Protein AF-A0A9E5M2D0-F1 (afdb_monomer_lite)

Structure (mmCIF, N/CA/C/O backbone):
data_AF-A0A9E5M2D0-F1
#
_entry.id   AF-A0A9E5M2D0-F1
#
loop_
_atom_site.group_PDB
_atom_site.id
_atom_site.type_symbol
_atom_site.label_atom_id
_atom_site.label_alt_id
_atom_site.label_comp_id
_atom_site.label_asym_id
_atom_site.label_entity_id
_atom_site.label_seq_id
_atom_site.pdbx_PDB_ins_code
_atom_site.Cartn_x
_atom_site.Cartn_y
_atom_site.Cartn_z
_atom_site.occupancy
_atom_site.B_iso_or_equiv
_atom_site.auth_seq_id
_atom_site.auth_comp_id
_atom_site.auth_asym_id
_atom_site.auth_atom_id
_atom_site.pdbx_PDB_model_num
ATOM 1 N N . MET A 1 1 ? 12.651 -61.253 44.028 1.00 40.09 1 MET A N 1
ATOM 2 C CA . MET A 1 1 ? 12.585 -60.816 45.437 1.00 40.09 1 MET A CA 1
ATOM 3 C C . MET A 1 1 ? 11.249 -60.124 45.649 1.00 40.09 1 MET A C 1
ATOM 5 O O . MET A 1 1 ? 10.988 -59.123 44.999 1.00 40.09 1 MET A O 1
ATOM 9 N N . GLN A 1 2 ? 10.386 -60.746 46.453 1.00 39.50 2 GLN A N 1
ATOM 10 C CA . GLN A 1 2 ? 9.174 -60.162 47.038 1.00 39.50 2 GLN A CA 1
ATOM 11 C C . GLN A 1 2 ? 9.531 -59.228 48.211 1.00 39.50 2 GLN A C 1
ATOM 13 O O . GLN A 1 2 ? 10.609 -59.370 48.784 1.00 39.50 2 GLN A O 1
ATOM 18 N N . GLY A 1 3 ? 8.579 -58.375 48.608 1.00 34.06 3 GLY A N 1
ATOM 19 C CA . GLY A 1 3 ? 8.545 -57.651 49.891 1.00 34.06 3 GLY A CA 1
ATOM 20 C C . GLY A 1 3 ? 8.413 -56.143 49.670 1.00 34.06 3 GLY A C 1
ATOM 21 O O . GLY A 1 3 ? 9.398 -55.482 49.383 1.00 34.06 3 GLY A O 1
ATOM 22 N N . GLU A 1 4 ? 7.222 -55.543 49.593 1.00 39.25 4 GLU A N 1
ATOM 23 C CA . GLU A 1 4 ? 6.217 -55.371 50.659 1.00 39.25 4 GLU A CA 1
ATOM 24 C C . GLU A 1 4 ? 6.819 -54.728 51.928 1.00 39.25 4 GLU A C 1
ATOM 26 O O . GLU A 1 4 ? 7.445 -55.409 52.733 1.00 39.25 4 GLU A O 1
ATOM 31 N N . ARG A 1 5 ? 6.597 -53.422 52.154 1.00 38.16 5 ARG A N 1
ATOM 32 C CA . ARG A 1 5 ? 5.606 -52.930 53.134 1.00 38.16 5 ARG A CA 1
ATOM 33 C C . ARG A 1 5 ? 5.690 -51.424 53.399 1.00 38.16 5 ARG A C 1
ATOM 35 O O . ARG A 1 5 ? 6.735 -50.835 53.637 1.00 38.16 5 ARG A O 1
ATOM 42 N N . ILE A 1 6 ? 4.488 -50.870 53.418 1.00 49.31 6 ILE A N 1
ATOM 43 C CA . ILE A 1 6 ? 4.045 -49.533 53.799 1.00 49.31 6 ILE A CA 1
ATOM 44 C C . ILE A 1 6 ? 4.227 -49.304 55.309 1.00 49.31 6 ILE A C 1
ATOM 46 O O . ILE A 1 6 ? 3.847 -50.177 56.087 1.00 49.31 6 ILE A O 1
ATOM 50 N N . LYS A 1 7 ? 4.667 -48.099 55.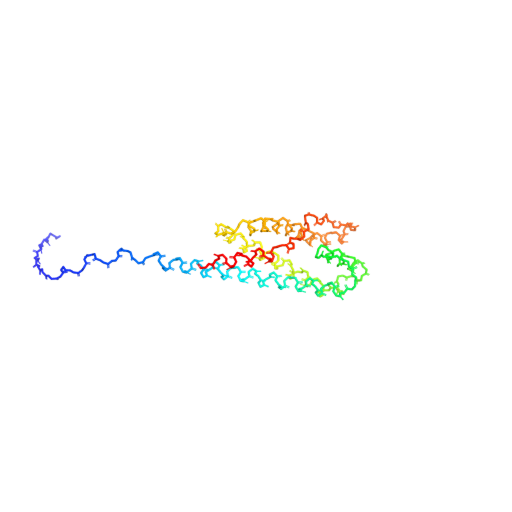708 1.00 40.69 7 LYS A N 1
ATOM 51 C CA . LYS A 1 7 ? 4.265 -47.380 56.943 1.00 40.69 7 LYS A CA 1
ATOM 52 C C . LYS A 1 7 ? 4.313 -45.868 56.647 1.00 40.69 7 LYS A C 1
ATOM 54 O O . LYS A 1 7 ? 5.377 -45.341 56.363 1.00 40.69 7 LYS A O 1
ATOM 59 N N . PHE A 1 8 ? 3.172 -45.230 56.375 1.00 32.34 8 PHE A N 1
ATOM 60 C CA . PHE A 1 8 ? 2.400 -44.414 57.330 1.00 32.34 8 PHE A CA 1
ATOM 61 C C . PHE A 1 8 ? 3.222 -43.313 58.023 1.00 32.34 8 PHE A C 1
ATOM 63 O O . PHE A 1 8 ? 3.941 -43.595 58.972 1.00 32.34 8 PHE A O 1
ATOM 70 N N . ALA A 1 9 ? 3.027 -42.054 57.615 1.00 34.50 9 ALA A N 1
ATOM 71 C CA . ALA A 1 9 ? 2.112 -41.124 58.292 1.00 34.50 9 ALA A CA 1
ATOM 72 C C . ALA A 1 9 ? 2.604 -39.658 58.268 1.00 34.50 9 ALA A C 1
ATOM 74 O O . ALA A 1 9 ? 3.674 -39.333 58.768 1.00 34.50 9 ALA A O 1
ATOM 75 N N . THR A 1 10 ? 1.667 -38.788 57.868 1.00 41.66 10 THR A N 1
ATOM 76 C CA . THR A 1 10 ? 1.426 -37.411 58.353 1.00 41.66 10 THR A CA 1
ATOM 77 C C . THR A 1 10 ? 2.311 -36.240 57.904 1.00 41.66 10 THR A C 1
ATOM 79 O O . THR A 1 10 ? 3.526 -36.270 58.032 1.00 41.66 10 THR A O 1
ATOM 82 N N . LEU A 1 11 ? 1.591 -35.159 57.547 1.00 35.16 11 LEU A N 1
ATOM 83 C CA . LEU A 1 11 ? 1.986 -33.766 57.253 1.00 35.16 11 LEU A CA 1
ATOM 84 C C . LEU A 1 11 ? 2.449 -33.546 55.796 1.00 35.16 11 LEU A C 1
ATOM 86 O O . LEU A 1 11 ? 3.481 -34.047 55.390 1.00 35.16 11 LEU A O 1
ATOM 90 N N . SER A 1 12 ? 1.740 -32.844 54.910 1.00 36.56 12 SER A N 1
ATOM 91 C CA . SER A 1 12 ? 0.756 -31.785 55.121 1.00 36.56 12 SER A CA 1
ATOM 92 C C . SER A 1 12 ? -0.285 -31.751 54.006 1.00 36.56 12 SER A C 1
ATOM 94 O O . SER A 1 12 ? 0.019 -31.681 52.818 1.00 36.56 12 SER A O 1
ATOM 96 N N . LEU A 1 13 ? -1.535 -31.757 54.450 1.00 42.72 13 LEU A N 1
ATOM 97 C CA . LEU A 1 13 ? -2.706 -31.291 53.734 1.00 42.72 13 LEU A CA 1
ATOM 98 C C . LEU A 1 13 ? -2.672 -29.749 53.760 1.00 42.72 13 LEU A C 1
ATOM 100 O O . LEU A 1 13 ? -2.815 -29.195 54.841 1.00 42.72 13 LEU A O 1
ATOM 104 N N . LEU A 1 14 ? -2.410 -29.091 52.624 1.00 37.56 14 LEU A N 1
ATOM 105 C CA . LEU A 1 14 ? -2.604 -27.654 52.293 1.00 37.56 14 LEU A CA 1
ATOM 106 C C . LEU A 1 14 ? -1.790 -27.431 50.997 1.00 37.56 14 LEU A C 1
ATOM 108 O O . LEU A 1 14 ? -0.574 -27.530 51.032 1.00 37.56 14 LEU A O 1
ATOM 112 N N . CYS A 1 15 ? -2.321 -27.247 49.790 1.00 31.48 15 CYS A N 1
ATOM 113 C CA . CYS A 1 15 ? -3.534 -26.563 49.376 1.00 31.48 15 CYS A CA 1
ATOM 114 C C . CYS A 1 15 ? -4.129 -27.249 48.135 1.00 31.48 15 CYS A C 1
ATOM 116 O O . CYS A 1 15 ? -3.534 -27.238 47.059 1.00 31.48 15 CYS A O 1
ATOM 118 N N . VAL A 1 16 ? -5.343 -27.780 48.266 1.00 45.69 16 VAL A N 1
ATOM 119 C CA . VAL A 1 16 ? -6.298 -27.826 47.153 1.00 45.69 16 VAL A CA 1
ATOM 120 C C . VAL A 1 16 ? -7.175 -26.578 47.293 1.00 45.69 16 VAL A C 1
ATOM 122 O O . VAL A 1 16 ? -7.592 -26.259 48.402 1.00 45.69 16 VAL A O 1
ATOM 125 N N . ALA A 1 17 ? -7.451 -25.922 46.161 1.00 46.53 17 ALA A N 1
ATOM 126 C CA . ALA A 1 17 ? -8.377 -24.798 45.949 1.00 46.53 17 ALA A CA 1
ATOM 127 C C . ALA A 1 17 ? -7.899 -23.373 46.316 1.00 46.53 17 ALA A C 1
ATOM 129 O O . ALA A 1 17 ? -8.199 -22.862 47.387 1.00 46.53 17 ALA A O 1
ATOM 130 N N . ALA A 1 18 ? -7.237 -22.711 45.355 1.00 40.50 18 ALA A N 1
ATOM 131 C CA . ALA A 1 18 ? -7.330 -21.269 45.047 1.00 40.50 18 ALA A CA 1
ATOM 132 C C . ALA A 1 18 ? -6.347 -20.984 43.888 1.00 40.50 18 ALA A C 1
ATOM 134 O O . ALA A 1 18 ? -5.157 -20.822 44.109 1.00 40.50 18 ALA A O 1
ATOM 135 N N . LEU A 1 19 ? -6.715 -21.104 42.613 1.00 44.50 19 LEU A N 1
ATOM 136 C CA . LEU A 1 19 ? -7.307 -20.007 41.846 1.00 44.50 19 LEU A CA 1
ATOM 137 C C . LEU A 1 19 ? -7.875 -20.581 40.532 1.00 44.50 19 LEU A C 1
ATOM 139 O O . LEU A 1 19 ? -7.183 -20.716 39.525 1.00 44.50 19 LEU A O 1
ATOM 143 N N . THR A 1 20 ? -9.163 -20.887 40.506 1.00 51.88 20 THR A N 1
ATOM 144 C CA . THR A 1 20 ? -9.958 -20.616 39.306 1.00 51.88 20 THR A CA 1
ATOM 145 C C . THR A 1 20 ? -10.445 -19.176 39.433 1.00 51.88 20 THR A C 1
ATOM 147 O O . THR A 1 20 ? -11.009 -18.847 40.471 1.00 51.88 20 THR A O 1
ATOM 150 N N . LEU A 1 21 ? -10.247 -18.365 38.380 1.00 48.00 21 LEU A N 1
ATOM 151 C CA . LEU A 1 21 ? -10.693 -16.964 38.186 1.00 48.00 21 LEU A CA 1
ATOM 152 C C . LEU A 1 21 ? -9.661 -15.837 38.412 1.00 48.00 21 LEU A C 1
ATOM 154 O O . LEU A 1 21 ? -9.958 -14.850 39.069 1.00 48.00 21 LEU A O 1
ATOM 158 N N . VAL A 1 22 ? -8.504 -15.887 37.740 1.00 50.03 22 VAL A N 1
ATOM 159 C CA . VAL A 1 22 ? -7.811 -14.665 37.261 1.00 50.03 22 VAL A CA 1
ATOM 160 C C . VAL A 1 22 ? -7.268 -14.933 35.852 1.00 50.03 22 VAL A C 1
ATOM 162 O O . VAL A 1 22 ? -6.078 -15.114 35.644 1.00 50.03 22 VAL A O 1
ATOM 165 N N . GLY A 1 23 ? -8.161 -15.066 34.868 1.00 43.44 23 GLY A N 1
ATOM 166 C CA . GLY A 1 23 ? -7.769 -15.370 33.478 1.00 43.44 23 GLY A CA 1
ATOM 167 C C . GLY A 1 23 ? -8.418 -14.492 32.408 1.00 43.44 23 GLY A C 1
ATOM 168 O O . GLY A 1 23 ? -7.930 -14.438 31.285 1.00 43.44 23 GLY A O 1
ATOM 169 N N . CYS A 1 24 ? -9.491 -13.767 32.735 1.00 45.75 24 CYS A N 1
ATOM 170 C CA . CYS A 1 24 ? -10.226 -12.977 31.739 1.00 45.75 24 CYS A CA 1
ATOM 171 C C . CYS A 1 24 ? -9.725 -11.524 31.620 1.00 45.75 24 CYS A C 1
ATOM 173 O O . CYS A 1 24 ? -9.847 -10.914 30.558 1.00 45.75 24 CYS A O 1
ATOM 175 N N . ALA A 1 25 ? -9.108 -10.972 32.673 1.00 51.03 25 ALA A N 1
ATOM 176 C CA . ALA A 1 25 ? -8.596 -9.598 32.659 1.00 51.03 25 ALA A CA 1
ATOM 177 C C . ALA A 1 25 ? -7.244 -9.460 31.928 1.00 51.03 25 ALA A C 1
ATOM 179 O O . ALA A 1 25 ? -7.028 -8.471 31.236 1.00 51.03 25 ALA A O 1
ATOM 180 N N . GLY A 1 26 ? -6.359 -10.463 32.030 1.00 52.44 26 GLY A N 1
ATOM 181 C CA . GLY A 1 26 ? -5.044 -10.448 31.372 1.00 52.44 26 GLY A CA 1
ATOM 182 C C . GLY A 1 26 ? -5.122 -10.665 29.859 1.00 52.44 26 GLY A C 1
ATOM 183 O O . GLY A 1 26 ? -4.529 -9.904 29.105 1.00 52.44 26 GLY A O 1
ATOM 184 N N . ARG A 1 27 ? -5.926 -11.639 29.409 1.00 60.16 27 ARG A N 1
ATOM 185 C CA . ARG A 1 27 ? -6.088 -11.960 27.979 1.00 60.16 27 ARG A CA 1
ATOM 186 C C . ARG A 1 27 ? -6.727 -10.810 27.199 1.00 60.16 27 ARG A C 1
ATOM 188 O O . ARG A 1 27 ? -6.215 -10.403 26.173 1.00 60.16 27 ARG A O 1
ATOM 195 N N . SER A 1 28 ? -7.778 -10.201 27.752 1.00 66.00 28 SER A N 1
ATOM 196 C CA . SER A 1 28 ? -8.471 -9.083 27.098 1.00 66.00 28 SER A CA 1
ATOM 197 C C . SER A 1 28 ? -7.660 -7.783 27.051 1.00 66.00 28 SER A C 1
ATOM 199 O O . SER A 1 28 ? -7.864 -6.967 26.154 1.00 66.00 28 SER A O 1
ATOM 201 N N . ALA A 1 29 ? -6.759 -7.541 28.008 1.00 76.06 29 ALA A N 1
ATOM 202 C CA . ALA A 1 29 ? -5.841 -6.405 27.948 1.00 76.06 29 ALA A CA 1
ATOM 203 C C . ALA A 1 29 ? -4.745 -6.625 26.893 1.00 76.06 29 ALA A C 1
ATOM 205 O O . ALA A 1 29 ? -4.437 -5.704 26.135 1.00 76.06 29 ALA A O 1
ATOM 206 N N . ASP A 1 30 ? -4.212 -7.844 26.809 1.00 83.19 30 ASP A N 1
ATOM 207 C CA . ASP A 1 30 ? -3.177 -8.208 25.840 1.00 83.19 30 ASP A CA 1
ATOM 208 C C . ASP A 1 30 ? -3.729 -8.241 24.404 1.00 83.19 30 ASP A C 1
ATOM 210 O O . ASP A 1 30 ? -3.162 -7.619 23.508 1.00 83.19 30 ASP A O 1
ATOM 214 N N . ASP A 1 31 ? -4.923 -8.811 24.202 1.00 84.50 31 ASP A N 1
ATOM 215 C CA . ASP A 1 31 ? -5.618 -8.838 22.907 1.00 84.50 31 ASP A CA 1
ATOM 216 C C . ASP A 1 31 ? -5.942 -7.424 22.399 1.00 84.50 31 ASP A C 1
ATOM 218 O O . ASP A 1 31 ? -5.822 -7.131 21.206 1.00 84.50 31 ASP A O 1
ATOM 222 N N . ARG A 1 32 ? -6.322 -6.504 23.298 1.00 87.12 32 ARG A N 1
ATOM 223 C CA . ARG A 1 32 ? -6.550 -5.092 22.950 1.00 87.12 32 ARG A CA 1
ATOM 224 C C . ARG A 1 32 ? -5.261 -4.370 22.602 1.00 87.12 32 ARG A C 1
ATOM 226 O O . ARG A 1 32 ? -5.242 -3.596 21.646 1.00 87.12 32 ARG A O 1
ATOM 233 N N . ARG A 1 33 ? -4.184 -4.625 23.347 1.00 89.75 33 ARG A N 1
ATOM 234 C CA . ARG A 1 33 ? -2.867 -4.057 23.055 1.00 89.75 33 ARG A CA 1
ATOM 235 C C . ARG A 1 33 ? -2.350 -4.546 21.704 1.00 89.75 33 ARG A C 1
ATOM 237 O O . ARG A 1 33 ? -1.885 -3.726 20.918 1.00 89.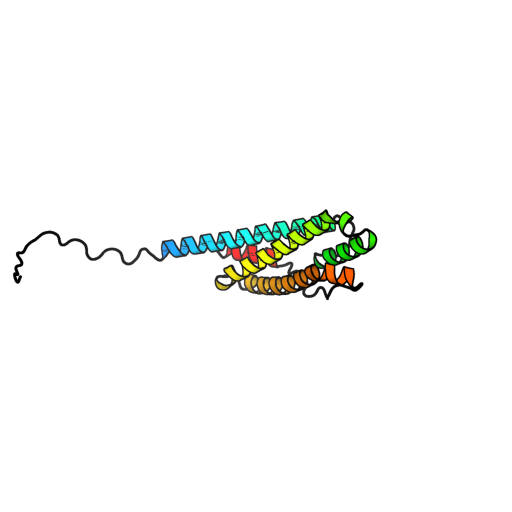75 33 ARG A O 1
ATOM 244 N N . ALA A 1 34 ? -2.495 -5.838 21.414 1.00 91.88 34 ALA A N 1
ATOM 245 C CA . ALA A 1 34 ? -2.152 -6.431 20.126 1.00 91.88 34 ALA A CA 1
ATOM 246 C C . ALA A 1 34 ? -2.993 -5.829 18.992 1.00 91.88 34 ALA A C 1
ATOM 248 O O . ALA A 1 34 ? -2.435 -5.315 18.029 1.00 91.88 34 ALA A O 1
ATOM 249 N N . SER A 1 35 ? -4.321 -5.785 19.153 1.00 94.00 35 SER A N 1
ATOM 250 C CA . SER A 1 35 ? -5.255 -5.156 18.204 1.00 94.00 35 SER A CA 1
ATOM 251 C C . SER A 1 35 ? -4.858 -3.718 17.873 1.00 94.00 35 SER A C 1
ATOM 253 O O . SER A 1 35 ? -4.793 -3.325 16.708 1.00 94.00 35 SER A O 1
ATOM 255 N N . ARG A 1 36 ? -4.553 -2.932 18.908 1.00 95.56 36 ARG A N 1
ATOM 256 C CA . ARG A 1 36 ? -4.141 -1.541 18.762 1.00 95.56 36 ARG A CA 1
ATOM 257 C C . ARG A 1 36 ? -2.799 -1.417 18.042 1.00 95.56 36 ARG A C 1
ATOM 259 O O . ARG A 1 36 ? -2.702 -0.627 17.110 1.00 95.56 36 ARG A O 1
ATOM 266 N N . ALA A 1 37 ? -1.807 -2.220 18.422 1.00 95.81 37 ALA A N 1
ATOM 267 C CA . ALA A 1 37 ? -0.499 -2.232 17.771 1.00 95.81 37 ALA A CA 1
ATOM 268 C C . ALA A 1 37 ? -0.607 -2.589 16.279 1.00 95.81 37 ALA A C 1
ATOM 270 O O . ALA A 1 37 ? 0.032 -1.950 15.446 1.00 95.81 37 ALA A O 1
ATOM 271 N N . THR A 1 38 ? -1.460 -3.557 15.921 1.00 96.88 38 THR A N 1
ATOM 272 C CA . THR A 1 38 ? -1.727 -3.915 14.521 1.00 96.88 38 THR A CA 1
ATOM 273 C C . THR A 1 38 ? -2.315 -2.738 13.741 1.00 96.88 38 THR A C 1
ATOM 275 O O . THR A 1 38 ? -1.842 -2.436 12.648 1.00 96.88 38 THR A O 1
ATOM 278 N N . LEU A 1 39 ? -3.304 -2.031 14.293 1.00 97.44 39 LEU A N 1
ATOM 279 C CA . LEU A 1 39 ? -3.910 -0.866 13.639 1.00 97.44 39 LEU A CA 1
ATOM 280 C C . LEU A 1 39 ? -2.960 0.338 13.539 1.00 97.44 39 LEU A C 1
ATOM 282 O O . LEU A 1 39 ? -2.959 1.041 12.529 1.00 97.44 39 LEU A O 1
ATOM 286 N N . GLU A 1 40 ? -2.142 0.582 14.564 1.00 97.56 40 GLU A N 1
ATOM 287 C CA . GLU A 1 40 ? -1.099 1.615 14.536 1.00 97.56 40 GLU A CA 1
ATOM 288 C C . GLU A 1 40 ? -0.054 1.297 13.454 1.00 97.56 40 GLU A C 1
ATOM 290 O O . GLU A 1 40 ? 0.323 2.182 12.680 1.00 97.56 40 GLU A O 1
ATOM 295 N N . ALA A 1 41 ? 0.340 0.025 13.318 1.00 98.06 41 ALA A N 1
ATOM 296 C CA . ALA A 1 41 ? 1.206 -0.435 12.236 1.00 98.06 41 ALA A CA 1
ATOM 297 C C . ALA A 1 41 ? 0.559 -0.236 10.856 1.00 98.06 41 ALA A C 1
ATOM 299 O O . ALA A 1 41 ? 1.210 0.306 9.962 1.00 98.06 41 ALA A O 1
ATOM 300 N N . MET A 1 42 ? -0.725 -0.585 10.688 1.00 98.31 42 MET A N 1
ATOM 301 C CA . MET A 1 42 ? -1.457 -0.30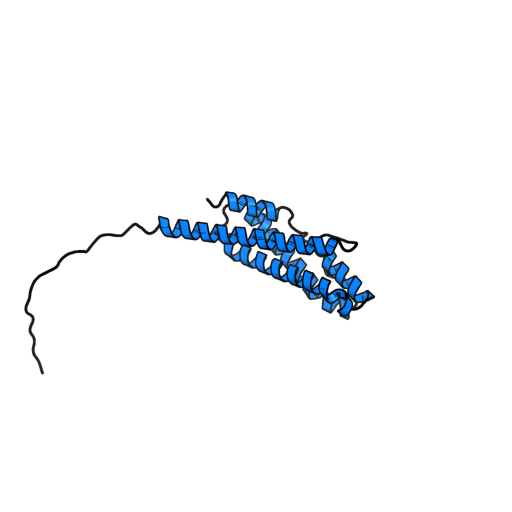8 9.444 1.00 98.31 42 MET A CA 1
ATOM 302 C C . MET A 1 42 ? -1.445 1.185 9.111 1.00 98.31 42 MET A C 1
ATOM 304 O O . MET A 1 42 ? -1.114 1.558 7.990 1.00 98.31 42 MET A O 1
ATOM 308 N N . SER A 1 43 ? -1.758 2.051 10.081 1.00 97.69 43 SER A N 1
ATOM 309 C CA . SER A 1 43 ? -1.773 3.501 9.866 1.00 97.69 43 SER A CA 1
ATOM 310 C C . SER A 1 43 ? -0.397 4.039 9.466 1.00 97.69 43 SER A C 1
ATOM 312 O O . SER A 1 43 ? -0.316 4.922 8.614 1.00 97.69 43 SER A O 1
ATOM 314 N N . SER A 1 44 ? 0.675 3.527 10.075 1.00 98.06 44 SER A N 1
ATOM 315 C CA . SER A 1 44 ? 2.049 3.932 9.768 1.00 98.06 44 SER A CA 1
ATOM 316 C C . SER A 1 44 ? 2.458 3.515 8.352 1.00 98.06 44 SER A C 1
ATOM 318 O O . SER A 1 44 ? 2.898 4.350 7.561 1.00 98.06 44 SER A O 1
ATOM 320 N N . ILE A 1 45 ? 2.238 2.247 7.990 1.00 98.00 45 ILE A N 1
ATOM 321 C CA . ILE A 1 45 ? 2.574 1.717 6.659 1.00 98.00 45 ILE A CA 1
ATOM 322 C C . ILE A 1 45 ? 1.743 2.407 5.572 1.00 98.00 45 ILE A C 1
ATOM 324 O O . ILE A 1 45 ? 2.270 2.737 4.507 1.00 98.00 45 ILE A O 1
ATOM 328 N N . LEU A 1 46 ? 0.462 2.680 5.842 1.00 96.81 46 LEU A N 1
ATOM 329 C CA . LEU A 1 46 ? -0.397 3.424 4.926 1.00 96.81 46 LEU A CA 1
ATOM 330 C C . LEU A 1 46 ? 0.154 4.829 4.664 1.00 96.81 46 LEU A C 1
ATOM 332 O O . LEU A 1 46 ? 0.304 5.217 3.508 1.00 96.81 46 LEU A O 1
ATOM 336 N N . ALA A 1 47 ? 0.540 5.553 5.716 1.00 95.69 47 ALA A N 1
ATOM 337 C CA . ALA A 1 47 ? 1.122 6.885 5.581 1.00 95.69 47 ALA A CA 1
ATOM 338 C C . ALA A 1 47 ? 2.447 6.867 4.798 1.00 95.69 47 ALA A C 1
ATOM 340 O O . ALA A 1 47 ? 2.652 7.704 3.921 1.00 95.69 47 ALA A O 1
ATOM 341 N N . GLN A 1 48 ? 3.328 5.893 5.056 1.00 96.44 48 GLN A N 1
ATOM 342 C CA . GLN A 1 48 ? 4.584 5.725 4.310 1.00 96.44 48 GLN A CA 1
ATOM 343 C C . GLN A 1 48 ? 4.337 5.460 2.819 1.00 96.44 48 GLN A C 1
ATOM 345 O O . GLN A 1 48 ? 5.014 6.016 1.949 1.00 96.44 48 GLN A O 1
ATOM 350 N N . ARG A 1 49 ? 3.351 4.612 2.510 1.00 94.12 49 ARG A N 1
ATOM 351 C CA . ARG A 1 49 ? 2.928 4.317 1.139 1.00 94.12 49 ARG A CA 1
ATOM 352 C C . ARG A 1 49 ? 2.409 5.569 0.432 1.00 94.12 49 ARG A C 1
ATOM 354 O O . ARG A 1 49 ? 2.824 5.849 -0.691 1.00 94.12 49 ARG A O 1
ATOM 361 N N . GLU A 1 50 ? 1.511 6.308 1.077 1.00 91.81 50 GLU A N 1
ATOM 362 C CA . GLU A 1 50 ? 0.927 7.538 0.534 1.00 91.81 50 GLU A CA 1
ATOM 363 C C . GLU A 1 50 ? 1.983 8.628 0.329 1.00 91.81 50 GLU A C 1
ATOM 365 O O . GLU A 1 50 ? 1.962 9.319 -0.689 1.00 91.81 50 GLU A O 1
ATOM 370 N N . ASP A 1 51 ? 2.945 8.752 1.245 1.00 92.44 51 ASP A N 1
ATOM 371 C CA . ASP A 1 51 ? 4.050 9.693 1.090 1.00 92.44 51 ASP A CA 1
ATOM 372 C C . ASP A 1 51 ? 4.952 9.330 -0.095 1.00 92.44 51 ASP A C 1
ATOM 374 O O . ASP A 1 51 ? 5.240 10.178 -0.937 1.00 92.44 51 ASP A O 1
ATOM 378 N N . THR A 1 52 ? 5.306 8.050 -0.239 1.00 92.06 52 THR A N 1
ATOM 379 C CA . THR A 1 52 ? 6.095 7.571 -1.387 1.00 92.06 52 THR A CA 1
ATOM 380 C C . THR A 1 52 ? 5.384 7.859 -2.712 1.00 92.06 52 THR A C 1
ATOM 382 O O . THR A 1 52 ? 6.000 8.324 -3.671 1.00 92.06 52 THR A O 1
ATOM 385 N N . LEU A 1 53 ? 4.068 7.635 -2.768 1.00 88.88 53 LEU A N 1
ATOM 386 C CA . LEU A 1 53 ? 3.252 7.961 -3.937 1.00 88.88 53 LEU A CA 1
ATOM 387 C C . LEU A 1 53 ? 3.212 9.466 -4.223 1.00 88.88 53 LEU A C 1
ATOM 389 O O . LEU A 1 53 ? 3.295 9.864 -5.383 1.00 88.88 53 LEU A O 1
ATOM 393 N N . ARG A 1 54 ? 3.141 10.309 -3.191 1.00 87.38 54 ARG A N 1
ATOM 394 C CA . ARG A 1 54 ? 3.196 11.768 -3.340 1.00 87.38 54 ARG A CA 1
ATOM 395 C C . ARG A 1 54 ? 4.545 12.230 -3.893 1.00 87.38 54 ARG A C 1
ATOM 397 O O . ARG A 1 54 ? 4.580 13.064 -4.795 1.00 87.38 54 ARG A O 1
ATOM 404 N N . GLN A 1 55 ? 5.647 11.651 -3.415 1.00 87.69 55 GLN A N 1
ATOM 405 C CA . GLN A 1 55 ? 6.988 11.929 -3.941 1.00 87.69 55 GLN A CA 1
ATOM 406 C C . GLN A 1 55 ? 7.102 11.558 -5.429 1.00 87.69 55 GLN A C 1
ATOM 408 O O . GLN A 1 55 ? 7.710 12.292 -6.209 1.00 87.69 55 GLN A O 1
ATOM 413 N N . LEU A 1 56 ? 6.479 10.451 -5.843 1.00 85.38 56 LEU A N 1
ATOM 414 C CA . LEU A 1 56 ? 6.408 10.045 -7.251 1.00 85.38 56 LEU A CA 1
ATOM 415 C C . LEU A 1 56 ? 5.568 11.016 -8.103 1.00 85.38 56 LEU A C 1
ATOM 417 O O . LEU A 1 56 ? 5.894 11.236 -9.263 1.00 85.38 56 LEU A O 1
ATOM 421 N N . GLN A 1 57 ? 4.532 11.639 -7.533 1.00 75.06 57 GLN A N 1
ATOM 422 C CA . GLN A 1 57 ? 3.679 12.621 -8.222 1.00 75.06 57 GLN A CA 1
ATOM 423 C C . GLN A 1 57 ? 4.304 14.014 -8.361 1.00 75.06 57 GLN A C 1
ATOM 425 O O . GLN A 1 57 ? 3.923 14.762 -9.257 1.00 75.06 57 GLN A O 1
ATOM 430 N N . SER A 1 58 ? 5.255 14.385 -7.496 1.00 61.38 58 SER A N 1
ATOM 431 C CA . SER A 1 58 ? 6.001 15.648 -7.629 1.00 61.38 58 SER A CA 1
ATOM 432 C C . SER A 1 58 ? 6.972 15.680 -8.822 1.00 61.38 58 SER A C 1
ATOM 434 O O . SER A 1 58 ? 7.567 16.717 -9.103 1.00 61.38 58 SER A O 1
ATOM 436 N N . THR A 1 59 ? 7.103 14.571 -9.557 1.00 53.78 59 THR A N 1
ATOM 437 C CA . THR A 1 59 ? 7.673 14.528 -10.913 1.00 53.78 59 THR A CA 1
ATOM 438 C C . THR A 1 59 ? 6.511 14.701 -11.919 1.00 53.78 59 THR A C 1
ATOM 440 O O . THR A 1 59 ? 5.513 13.995 -11.791 1.00 53.78 59 THR A O 1
ATOM 443 N N . PRO A 1 60 ? 6.550 15.677 -12.852 1.00 37.50 60 PRO A N 1
ATOM 444 C CA . PRO A 1 60 ? 5.372 16.131 -13.616 1.00 37.50 60 PRO A CA 1
ATOM 445 C C . PRO A 1 60 ? 4.721 15.013 -14.472 1.00 37.50 60 PRO A C 1
ATOM 447 O O . PRO A 1 60 ? 5.424 14.108 -14.909 1.00 37.50 60 PRO A O 1
ATOM 450 N N . PRO A 1 61 ? 3.398 15.065 -14.757 1.00 47.44 61 PRO A N 1
ATOM 451 C CA . PRO A 1 61 ? 2.421 14.228 -14.045 1.00 47.44 61 PRO A CA 1
ATOM 452 C C . PRO A 1 61 ? 1.624 13.255 -14.936 1.00 47.44 61 PRO A C 1
ATOM 454 O O . PRO A 1 61 ? 1.329 13.575 -16.085 1.00 47.44 61 PRO A O 1
ATOM 457 N N . THR A 1 62 ? 1.088 12.166 -14.353 1.00 37.22 62 THR A N 1
ATOM 458 C CA . THR A 1 62 ? -0.361 11.838 -14.426 1.00 37.22 62 THR A CA 1
ATOM 459 C C . THR A 1 62 ? -0.787 10.750 -13.420 1.00 37.22 62 THR A C 1
ATOM 461 O O . THR A 1 62 ? -0.320 9.622 -13.491 1.00 37.22 62 THR A O 1
ATOM 464 N N . GLY A 1 63 ? -1.754 11.065 -12.545 1.00 38.25 63 GLY A N 1
ATOM 465 C CA . GLY A 1 63 ? -2.672 10.093 -11.926 1.00 38.25 63 GLY A CA 1
ATOM 466 C C . GLY A 1 63 ? -2.253 9.454 -10.593 1.00 38.25 63 GLY A C 1
ATOM 467 O O . GLY A 1 63 ? -1.146 8.948 -10.431 1.00 38.25 63 GLY A O 1
ATOM 468 N N . ALA A 1 64 ? -3.184 9.440 -9.632 1.00 45.94 64 ALA A N 1
ATOM 469 C CA . ALA A 1 64 ? -3.134 8.652 -8.397 1.00 45.94 64 ALA A CA 1
ATOM 470 C C . ALA A 1 64 ? -2.580 7.245 -8.655 1.00 45.94 64 ALA A C 1
ATOM 472 O O . ALA A 1 64 ? -3.076 6.610 -9.570 1.00 45.94 64 ALA A O 1
ATOM 473 N N . SER A 1 65 ? -1.579 6.802 -7.877 1.00 51.94 65 SER A N 1
ATOM 474 C CA . SER A 1 65 ? -0.954 5.455 -7.750 1.00 51.94 65 SER A CA 1
ATOM 475 C C . SER A 1 65 ? -0.990 4.447 -8.917 1.00 51.94 65 SER A C 1
ATOM 477 O O . SER A 1 65 ? 0.043 3.886 -9.263 1.00 51.94 65 SER A O 1
ATOM 479 N N . VAL A 1 66 ? -2.153 4.212 -9.510 1.00 57.00 66 VAL A N 1
ATOM 480 C CA . VAL A 1 66 ? -2.394 3.637 -10.835 1.00 57.00 66 VAL A CA 1
ATOM 481 C C . VAL A 1 66 ? -1.589 4.354 -11.930 1.00 57.00 66 VAL A C 1
ATOM 483 O O . VAL A 1 66 ? -0.997 3.702 -12.788 1.00 57.00 66 VAL A O 1
ATOM 486 N N . GLY A 1 67 ? -1.529 5.688 -11.887 1.00 73.38 67 GLY A N 1
ATOM 487 C CA . GLY A 1 67 ? -0.801 6.493 -12.871 1.00 73.38 67 GLY A CA 1
ATOM 488 C C . GLY A 1 67 ? 0.722 6.400 -12.745 1.00 73.38 67 GLY A C 1
ATOM 489 O O . GLY A 1 67 ? 1.435 6.566 -13.728 1.00 73.38 67 GLY A O 1
ATOM 490 N N . ALA A 1 68 ? 1.235 6.042 -11.564 1.00 82.75 68 ALA A N 1
ATOM 491 C CA . ALA A 1 68 ? 2.674 5.969 -11.326 1.00 82.75 68 ALA A CA 1
ATOM 492 C C . ALA A 1 68 ? 3.338 4.788 -12.062 1.00 82.75 68 ALA A C 1
ATOM 494 O O . ALA A 1 68 ? 4.425 4.948 -12.613 1.00 82.75 68 ALA A O 1
ATOM 495 N N . ALA A 1 69 ? 2.676 3.625 -12.128 1.00 87.81 69 ALA A N 1
ATOM 496 C CA . ALA A 1 69 ? 3.174 2.475 -12.890 1.00 87.81 69 ALA A CA 1
ATOM 497 C C . ALA A 1 69 ? 3.149 2.738 -14.408 1.00 87.81 69 ALA A C 1
ATOM 499 O O . ALA A 1 69 ? 4.100 2.397 -15.110 1.00 87.81 69 ALA A O 1
ATOM 500 N N . GLU A 1 70 ? 2.094 3.390 -14.907 1.00 87.50 7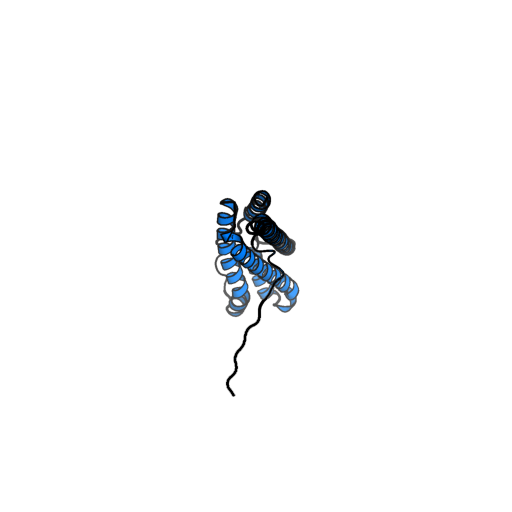0 GLU A N 1
ATOM 501 C CA . GLU A 1 70 ? 1.978 3.784 -16.318 1.00 87.50 70 GLU A CA 1
ATOM 502 C C . GLU A 1 70 ? 3.019 4.853 -16.692 1.00 87.50 70 GLU A C 1
ATOM 504 O O . GLU A 1 70 ? 3.685 4.744 -17.720 1.00 87.50 70 GLU A O 1
ATOM 509 N N . SER A 1 71 ? 3.204 5.860 -15.831 1.00 86.19 71 SER A N 1
ATOM 510 C CA . SER A 1 71 ? 4.233 6.891 -15.999 1.00 86.19 71 SER A CA 1
ATOM 511 C C . SER A 1 71 ? 5.617 6.258 -16.070 1.00 86.19 71 SER A C 1
ATOM 513 O O . SER A 1 71 ? 6.356 6.507 -17.019 1.00 86.19 71 SER A O 1
ATOM 515 N N . TYR A 1 72 ? 5.933 5.365 -15.126 1.00 90.50 72 TYR A N 1
ATOM 516 C CA . TYR A 1 72 ? 7.201 4.645 -15.124 1.00 90.50 72 TYR A CA 1
ATOM 517 C C . TYR A 1 72 ? 7.397 3.818 -16.399 1.00 90.50 72 TYR A C 1
ATOM 519 O O . TYR A 1 72 ? 8.474 3.871 -16.987 1.00 90.50 72 TYR A O 1
ATOM 527 N N . LEU A 1 73 ? 6.368 3.101 -16.868 1.00 91.75 73 LEU A N 1
ATOM 528 C CA . LEU A 1 73 ? 6.423 2.343 -18.122 1.00 91.75 73 LEU A CA 1
ATOM 529 C C . LEU A 1 73 ? 6.759 3.245 -19.323 1.00 91.75 73 LEU A C 1
ATOM 531 O O . LEU A 1 73 ? 7.591 2.881 -20.157 1.00 91.75 73 LEU A O 1
ATOM 535 N N . ASN A 1 74 ? 6.140 4.422 -19.414 1.00 89.69 74 ASN A N 1
ATOM 536 C CA . ASN A 1 74 ? 6.420 5.383 -20.483 1.00 89.69 74 ASN A CA 1
ATOM 537 C C . ASN A 1 74 ? 7.849 5.936 -20.395 1.00 89.69 74 ASN A C 1
ATOM 539 O O . ASN A 1 74 ? 8.550 6.015 -21.406 1.00 89.69 74 ASN A O 1
ATOM 543 N N . ASP A 1 75 ? 8.305 6.253 -19.188 1.00 89.31 75 ASP A N 1
ATOM 544 C CA . ASP A 1 75 ? 9.648 6.763 -18.932 1.00 89.31 75 ASP A CA 1
ATOM 545 C C . ASP A 1 75 ? 10.738 5.737 -19.284 1.00 89.31 75 ASP A C 1
ATOM 547 O O . ASP A 1 75 ? 11.710 6.074 -19.967 1.00 89.31 75 ASP A O 1
ATOM 551 N N . VAL A 1 76 ? 10.570 4.460 -18.916 1.00 91.56 76 VAL A N 1
ATOM 552 C CA . VAL A 1 76 ? 11.549 3.413 -19.268 1.00 91.56 76 VAL A CA 1
ATOM 553 C C . VAL A 1 76 ? 11.534 3.045 -20.747 1.00 91.56 76 VAL A C 1
ATOM 555 O O . VAL A 1 76 ? 12.565 2.625 -21.266 1.00 91.56 76 VAL A O 1
ATOM 558 N N . ARG A 1 77 ? 10.410 3.231 -21.449 1.00 91.38 77 ARG A N 1
ATOM 559 C CA . ARG A 1 77 ? 10.355 3.105 -22.916 1.00 91.38 77 ARG A CA 1
ATOM 560 C C . ARG A 1 77 ? 11.137 4.205 -23.617 1.00 91.38 77 ARG A C 1
ATOM 562 O O . ARG A 1 77 ? 11.752 3.938 -24.644 1.00 91.38 77 ARG A O 1
ATOM 569 N N . ARG A 1 78 ? 11.114 5.421 -23.069 1.00 89.50 78 ARG A N 1
ATOM 570 C CA . ARG A 1 78 ? 11.817 6.577 -23.633 1.00 89.50 78 ARG A CA 1
ATOM 571 C C . ARG A 1 78 ? 13.315 6.539 -23.335 1.00 89.50 78 ARG A C 1
ATOM 573 O O . ARG A 1 78 ? 14.120 6.704 -24.245 1.00 89.50 78 ARG A O 1
ATOM 580 N N . ASP A 1 79 ? 13.683 6.314 -22.075 1.00 90.81 79 ASP A N 1
ATOM 581 C CA . ASP A 1 79 ? 15.051 6.562 -21.592 1.00 90.81 79 ASP A CA 1
ATOM 582 C C . ASP A 1 79 ? 15.781 5.296 -21.108 1.00 90.81 79 ASP A C 1
ATOM 584 O O . ASP A 1 79 ? 16.960 5.349 -20.747 1.00 90.81 79 ASP A O 1
ATOM 588 N N . GLY A 1 80 ? 15.092 4.153 -21.089 1.00 87.88 80 GLY A N 1
ATOM 589 C CA . GLY A 1 80 ? 15.607 2.883 -20.585 1.00 87.88 80 GLY A CA 1
ATOM 590 C C . GLY A 1 80 ? 15.477 2.715 -19.066 1.00 87.88 80 GLY A C 1
ATOM 591 O O . GLY A 1 80 ? 15.436 3.670 -18.291 1.00 87.88 80 GLY A O 1
ATOM 592 N N . VAL A 1 81 ? 15.460 1.454 -18.619 1.00 87.75 81 VAL A N 1
ATOM 593 C CA . VAL A 1 81 ? 15.253 1.067 -17.207 1.00 87.75 81 VAL A CA 1
ATOM 594 C C . VAL A 1 81 ? 16.319 1.649 -16.271 1.00 87.75 81 VAL A C 1
ATOM 596 O O . VAL A 1 81 ? 16.002 2.078 -15.162 1.00 87.75 81 VAL A O 1
ATOM 599 N N . GLY A 1 82 ? 17.581 1.700 -16.715 1.00 90.25 82 GLY A N 1
ATOM 600 C CA . GLY A 1 82 ? 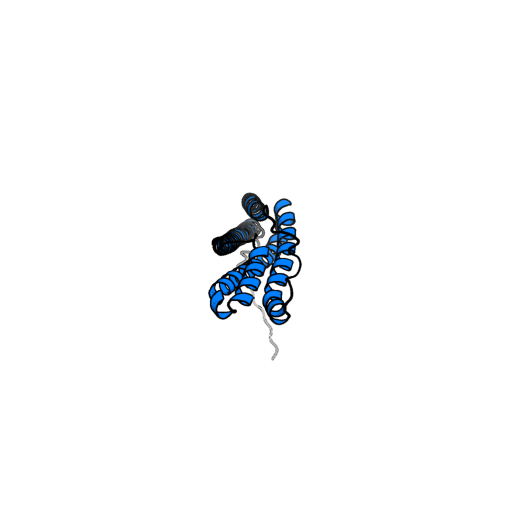18.706 2.132 -15.880 1.00 90.25 82 GLY A CA 1
ATOM 601 C C . GLY A 1 82 ? 18.594 3.576 -15.381 1.00 90.25 82 GLY A C 1
ATOM 602 O O . GLY A 1 82 ? 18.977 3.857 -14.248 1.00 90.25 82 GLY A O 1
ATOM 603 N N . ARG A 1 83 ? 18.014 4.480 -16.183 1.00 90.06 83 ARG A N 1
ATOM 604 C CA . ARG A 1 83 ? 17.840 5.898 -15.815 1.00 90.06 83 ARG A CA 1
ATOM 605 C C . ARG A 1 83 ? 16.732 6.130 -14.790 1.00 90.06 83 ARG A C 1
ATOM 607 O O . ARG A 1 83 ? 16.751 7.141 -14.101 1.00 90.06 83 ARG A O 1
ATOM 614 N N . HIS A 1 84 ? 15.824 5.168 -14.638 1.00 90.75 84 HIS A N 1
ATOM 615 C CA . HIS A 1 84 ? 14.647 5.268 -13.771 1.00 90.75 84 HIS A CA 1
ATOM 616 C C . HIS A 1 84 ? 14.700 4.287 -12.591 1.00 90.75 84 HIS A C 1
ATOM 618 O O . HIS A 1 84 ? 13.675 3.916 -12.019 1.00 90.75 84 HIS A O 1
ATOM 624 N N . ALA A 1 85 ? 15.903 3.853 -12.199 1.00 91.69 85 ALA A N 1
ATOM 625 C CA . ALA A 1 85 ? 16.100 2.887 -11.117 1.00 91.69 85 ALA A CA 1
ATOM 626 C C . ALA A 1 85 ? 15.573 3.380 -9.754 1.00 91.69 85 ALA A C 1
ATOM 628 O O . ALA A 1 85 ? 15.085 2.581 -8.954 1.00 91.69 85 ALA A O 1
ATOM 629 N N . GLU A 1 86 ? 15.644 4.686 -9.477 1.00 91.31 86 GLU A N 1
ATOM 630 C CA . GLU A 1 86 ? 15.081 5.255 -8.247 1.00 91.31 86 GLU A CA 1
ATOM 631 C C . GLU A 1 86 ? 13.550 5.195 -8.238 1.00 91.31 86 GLU A C 1
ATOM 633 O O . GLU A 1 86 ? 12.966 4.732 -7.257 1.00 91.31 86 GLU A O 1
ATOM 638 N N . THR A 1 87 ? 12.907 5.592 -9.338 1.00 90.38 87 THR A N 1
ATOM 639 C CA . THR A 1 87 ? 11.453 5.488 -9.522 1.00 90.38 87 THR A CA 1
ATOM 640 C C . THR A 1 87 ? 10.993 4.045 -9.349 1.00 90.38 87 THR A C 1
ATOM 642 O O . THR A 1 87 ? 10.049 3.789 -8.601 1.00 90.38 87 THR A O 1
ATOM 645 N N . LYS A 1 88 ? 11.723 3.087 -9.942 1.00 92.12 88 LYS A N 1
ATOM 646 C CA . LYS A 1 88 ? 11.468 1.655 -9.751 1.00 92.12 88 LYS A CA 1
ATOM 647 C C . LYS A 1 88 ? 11.509 1.267 -8.274 1.00 92.12 88 LYS A C 1
ATOM 649 O O . LYS A 1 88 ? 10.572 0.652 -7.785 1.00 92.12 88 LYS A O 1
ATOM 654 N N . ARG A 1 89 ? 12.563 1.660 -7.550 1.00 94.50 89 ARG A N 1
ATOM 655 C CA . ARG A 1 89 ? 12.728 1.333 -6.124 1.00 94.50 89 ARG A CA 1
ATOM 656 C C . ARG A 1 89 ? 11.592 1.894 -5.267 1.00 94.50 89 ARG A C 1
ATOM 658 O O . ARG A 1 89 ? 11.123 1.221 -4.355 1.00 94.50 89 ARG A O 1
ATOM 665 N N . LYS A 1 90 ? 11.140 3.117 -5.554 1.00 94.06 90 LYS A N 1
ATOM 666 C CA . LYS A 1 90 ? 9.988 3.724 -4.870 1.00 94.06 90 LYS A CA 1
ATOM 667 C C . LYS A 1 90 ? 8.706 2.936 -5.147 1.00 94.06 90 LYS A C 1
ATOM 669 O O . LYS A 1 90 ? 7.969 2.646 -4.212 1.00 94.06 90 LYS A O 1
ATOM 674 N N . LEU A 1 91 ? 8.467 2.529 -6.394 1.00 93.94 91 LEU A N 1
ATOM 675 C CA . LEU A 1 91 ? 7.322 1.684 -6.754 1.00 93.94 91 LEU A CA 1
ATOM 676 C C . LEU A 1 91 ? 7.398 0.287 -6.118 1.00 93.94 91 LEU A C 1
ATOM 678 O O . LEU A 1 91 ? 6.395 -0.178 -5.581 1.00 93.94 91 LEU A O 1
ATOM 682 N N . ASP A 1 92 ? 8.581 -0.329 -6.057 1.00 94.88 92 ASP A N 1
ATOM 683 C CA . ASP A 1 92 ? 8.806 -1.579 -5.315 1.00 94.88 92 ASP A CA 1
ATOM 684 C C . ASP A 1 92 ? 8.472 -1.405 -3.819 1.00 94.88 92 ASP A C 1
ATOM 686 O O . ASP A 1 92 ? 7.859 -2.280 -3.207 1.00 94.88 92 ASP A O 1
ATOM 690 N N . SER A 1 93 ? 8.805 -0.254 -3.223 1.00 95.56 93 SER A N 1
ATOM 691 C CA . SER A 1 93 ? 8.430 0.056 -1.836 1.00 95.56 93 SER A CA 1
ATOM 692 C C . SER A 1 93 ? 6.919 0.235 -1.661 1.00 95.56 93 SER A C 1
ATOM 694 O O . SER A 1 93 ? 6.367 -0.209 -0.654 1.00 95.56 93 SER A O 1
ATOM 696 N N . VAL A 1 94 ? 6.226 0.853 -2.625 1.00 94.88 94 VAL A N 1
ATOM 697 C CA . VAL A 1 94 ? 4.755 0.938 -2.617 1.00 94.88 94 VAL A CA 1
ATOM 698 C C . VAL A 1 94 ? 4.144 -0.463 -2.699 1.00 94.88 94 VAL A C 1
ATOM 700 O O . VAL A 1 94 ? 3.186 -0.745 -1.976 1.00 94.88 94 VAL A O 1
ATOM 703 N N . ALA A 1 95 ? 4.714 -1.351 -3.516 1.00 94.62 95 ALA A N 1
ATOM 704 C CA . ALA A 1 95 ? 4.286 -2.742 -3.633 1.00 94.62 95 ALA A CA 1
ATOM 705 C C . ALA A 1 95 ? 4.439 -3.495 -2.307 1.00 94.62 95 ALA A C 1
ATOM 707 O O . ALA A 1 95 ? 3.474 -4.073 -1.806 1.00 94.62 95 ALA A O 1
ATOM 708 N N . ALA A 1 96 ? 5.617 -3.406 -1.686 1.00 97.06 96 ALA A N 1
ATOM 709 C CA . ALA A 1 96 ? 5.890 -4.028 -0.394 1.00 97.06 96 ALA A CA 1
ATOM 710 C C . ALA A 1 96 ? 4.922 -3.543 0.698 1.00 97.06 96 ALA A C 1
ATOM 712 O O . ALA A 1 96 ? 4.337 -4.356 1.415 1.00 97.06 96 ALA A O 1
ATOM 713 N N . ASN A 1 97 ? 4.675 -2.231 0.776 1.00 97.12 97 ASN A N 1
ATOM 714 C CA . ASN A 1 97 ? 3.726 -1.664 1.735 1.00 97.12 97 ASN A CA 1
ATOM 715 C C . ASN A 1 97 ? 2.283 -2.109 1.458 1.00 97.12 97 ASN A C 1
ATOM 717 O O . ASN A 1 97 ? 1.521 -2.345 2.391 1.00 97.12 97 ASN A O 1
ATOM 721 N N . THR A 1 98 ? 1.903 -2.248 0.185 1.00 96.00 98 THR A N 1
ATOM 722 C CA . THR A 1 98 ? 0.571 -2.730 -0.214 1.00 96.00 98 THR A CA 1
ATOM 723 C C . THR A 1 98 ? 0.351 -4.172 0.250 1.00 96.00 98 THR A C 1
ATOM 725 O O . THR A 1 98 ? -0.678 -4.462 0.857 1.00 96.00 98 THR A O 1
ATOM 728 N N . VAL A 1 99 ? 1.339 -5.051 0.052 1.00 97.56 99 VAL A N 1
ATOM 729 C CA . VAL A 1 99 ? 1.304 -6.435 0.555 1.00 97.56 99 VAL A CA 1
ATOM 730 C C . VAL A 1 99 ? 1.247 -6.466 2.083 1.00 97.56 99 VAL A C 1
ATOM 732 O O . VAL A 1 99 ? 0.417 -7.172 2.649 1.00 97.56 99 VAL A O 1
ATOM 735 N N . ALA A 1 100 ? 2.077 -5.670 2.762 1.00 98.12 100 ALA A N 1
ATOM 736 C CA . ALA A 1 100 ? 2.082 -5.606 4.222 1.00 98.12 100 ALA A CA 1
ATOM 737 C C . ALA A 1 100 ? 0.723 -5.165 4.790 1.00 98.12 100 ALA A C 1
ATOM 739 O O . ALA A 1 100 ? 0.249 -5.744 5.766 1.00 98.12 100 ALA A O 1
ATOM 740 N N . LEU A 1 101 ? 0.066 -4.187 4.158 1.00 98.25 101 LEU A N 1
ATOM 741 C CA . LEU A 1 101 ? -1.277 -3.753 4.541 1.00 98.25 101 LEU A CA 1
ATOM 742 C C . LEU A 1 101 ? -2.306 -4.870 4.375 1.00 98.25 101 LEU A C 1
ATOM 744 O O . LEU A 1 101 ? -3.064 -5.102 5.309 1.00 98.25 101 LEU A O 1
ATOM 748 N N . VAL A 1 102 ? -2.314 -5.589 3.247 1.00 98.38 102 VAL A N 1
ATOM 749 C CA . VAL A 1 102 ? -3.230 -6.730 3.048 1.00 98.38 102 VAL A CA 1
ATOM 750 C C . VAL A 1 102 ? -3.028 -7.789 4.133 1.00 98.38 102 VAL A C 1
ATOM 752 O O . VAL A 1 102 ? -3.997 -8.186 4.772 1.00 98.38 102 VAL A O 1
ATOM 755 N N . THR A 1 103 ? -1.780 -8.157 4.431 1.00 98.12 103 THR A N 1
ATOM 756 C CA . THR A 1 103 ? -1.469 -9.119 5.500 1.00 98.12 103 THR A CA 1
ATOM 757 C C . THR A 1 103 ? -1.973 -8.647 6.865 1.00 98.12 103 THR A C 1
ATOM 759 O O . THR A 1 103 ? -2.562 -9.423 7.615 1.00 98.12 103 THR A O 1
ATOM 762 N N . LEU A 1 104 ? -1.767 -7.372 7.208 1.00 98.25 104 LEU A N 1
ATOM 763 C CA . LEU A 1 104 ? -2.251 -6.823 8.475 1.00 98.25 104 LEU A CA 1
ATOM 764 C C . LEU A 1 104 ? -3.784 -6.803 8.534 1.00 98.25 104 LEU A C 1
ATOM 766 O O . LEU A 1 104 ? -4.354 -7.120 9.579 1.00 98.25 104 LEU A O 1
ATOM 770 N N . ILE A 1 105 ? -4.449 -6.468 7.426 1.00 98.31 105 ILE A N 1
ATOM 771 C CA . ILE A 1 105 ? -5.908 -6.536 7.313 1.00 98.31 105 ILE A CA 1
ATOM 772 C C . ILE A 1 105 ? -6.383 -7.974 7.551 1.00 98.31 105 ILE A C 1
ATOM 774 O O . ILE A 1 105 ? -7.294 -8.165 8.349 1.00 98.31 105 ILE A O 1
ATOM 778 N N . ASP A 1 106 ? -5.762 -8.977 6.928 1.00 97.62 106 ASP A N 1
ATOM 779 C CA . ASP A 1 106 ? -6.150 -10.388 7.076 1.00 97.62 106 ASP A CA 1
ATOM 780 C C . ASP A 1 106 ? -6.014 -10.886 8.518 1.00 97.62 106 ASP A C 1
ATOM 782 O O . ASP A 1 106 ? -6.876 -11.613 9.012 1.00 97.62 106 ASP A O 1
ATOM 786 N N . VAL A 1 107 ? -4.968 -10.445 9.220 1.00 96.56 107 VAL A N 1
ATOM 787 C CA . VAL A 1 107 ? -4.762 -10.765 10.640 1.00 96.56 107 VAL A CA 1
ATOM 788 C C . VAL A 1 107 ? -5.807 -10.082 11.529 1.00 96.56 107 VAL A C 1
ATOM 790 O O . VAL A 1 107 ? -6.273 -10.672 12.503 1.00 96.56 107 VAL A O 1
ATOM 793 N N . TYR A 1 108 ? -6.174 -8.837 11.225 1.00 96.88 108 TYR A N 1
ATOM 794 C CA . TYR A 1 108 ? -7.010 -8.017 12.104 1.00 96.88 108 TYR A CA 1
ATOM 795 C C . TYR A 1 108 ? -8.518 -8.123 11.835 1.00 96.88 108 TYR A C 1
ATOM 797 O O . TYR A 1 108 ? -9.323 -8.008 12.758 1.00 96.88 108 TYR A O 1
ATOM 805 N N . GLU A 1 109 ? -8.943 -8.309 10.586 1.00 96.06 109 GLU A N 1
ATOM 806 C CA . GLU A 1 109 ? -10.356 -8.268 10.189 1.00 96.06 109 GLU A CA 1
ATOM 807 C C . GLU A 1 109 ? -11.285 -9.158 11.042 1.00 96.06 109 GLU A C 1
ATOM 809 O O . GLU A 1 109 ? -12.370 -8.676 11.398 1.00 96.06 109 GLU A O 1
ATOM 814 N N . PRO A 1 110 ? -10.899 -10.388 11.455 1.00 95.19 110 PRO A N 1
ATOM 815 C CA . PRO A 1 110 ? -11.754 -11.234 12.291 1.00 95.19 110 PRO A CA 1
ATOM 816 C C . PRO A 1 110 ? -12.172 -10.585 13.617 1.00 95.19 110 PRO A C 1
ATOM 818 O O . PRO A 1 110 ? -13.244 -10.879 14.145 1.00 95.19 110 PRO A O 1
ATOM 821 N N . GLN A 1 111 ? -11.351 -9.676 14.147 1.00 94.62 111 GLN A N 1
ATOM 822 C CA . GLN A 1 111 ? -11.574 -8.995 15.424 1.00 94.62 111 GLN A CA 1
ATOM 823 C C . GLN A 1 111 ? -12.054 -7.541 15.277 1.00 94.62 111 GLN A C 1
ATOM 825 O O . GLN A 1 111 ? -12.267 -6.869 16.294 1.00 94.62 111 GLN A O 1
ATOM 830 N N . ALA A 1 112 ? -12.293 -7.076 14.043 1.00 96.25 112 ALA A N 1
ATOM 831 C CA . ALA A 1 112 ? -12.745 -5.717 13.763 1.00 96.25 112 ALA A CA 1
ATOM 832 C C . ALA A 1 112 ? -14.056 -5.363 14.493 1.00 96.25 112 ALA A C 1
ATOM 834 O O . ALA A 1 112 ? -14.996 -6.158 14.591 1.00 96.25 112 ALA A O 1
ATOM 835 N N . LYS A 1 113 ? -14.153 -4.138 15.000 1.00 96.19 113 LYS A N 1
ATOM 836 C CA . LYS A 1 113 ? -15.288 -3.608 15.760 1.00 96.19 113 LYS A CA 1
ATOM 837 C C . LYS A 1 113 ? -16.251 -2.838 14.871 1.00 96.19 113 LYS A C 1
ATOM 839 O O . LYS A 1 113 ? -17.459 -2.939 15.062 1.00 96.19 113 LYS A O 1
ATOM 844 N N . THR A 1 114 ? -15.747 -2.113 13.878 1.00 97.25 114 THR A N 1
ATOM 845 C CA . THR A 1 114 ? -16.569 -1.272 13.005 1.00 97.25 114 THR A CA 1
ATOM 846 C C . THR A 1 114 ? -16.891 -1.965 11.677 1.00 97.25 114 THR A C 1
ATOM 848 O O . THR A 1 114 ? -16.091 -2.709 11.105 1.00 97.25 114 THR A O 1
ATOM 851 N N . ALA A 1 115 ? -18.098 -1.728 11.157 1.00 96.88 115 ALA A N 1
ATOM 852 C CA . ALA A 1 115 ? -18.474 -2.166 9.808 1.00 96.88 115 ALA A CA 1
ATOM 853 C C . ALA A 1 115 ? -17.738 -1.361 8.718 1.00 96.88 115 ALA A C 1
ATOM 855 O O . ALA A 1 115 ? -17.427 -1.898 7.653 1.00 96.88 115 ALA A O 1
ATOM 856 N N . GLY A 1 116 ? -17.417 -0.093 9.011 1.00 97.12 116 GLY A N 1
ATOM 857 C CA . GLY A 1 116 ? -16.643 0.779 8.126 1.00 97.12 116 GLY A CA 1
ATOM 858 C C . GLY A 1 116 ? -15.252 0.220 7.842 1.00 97.12 116 GLY A C 1
ATOM 859 O O . GLY A 1 116 ? -14.866 0.145 6.679 1.00 97.12 116 GLY A O 1
ATOM 860 N N . PHE A 1 117 ? -14.549 -0.273 8.871 1.00 98.19 117 PHE A N 1
ATOM 861 C CA . PHE A 1 117 ? -13.261 -0.942 8.682 1.00 98.19 117 PHE A CA 1
ATOM 862 C C . PHE A 1 117 ? -13.367 -2.130 7.726 1.00 98.19 117 PHE A C 1
ATOM 864 O O . PHE A 1 117 ? -12.632 -2.170 6.749 1.00 98.19 117 PHE A O 1
ATOM 871 N N . ARG A 1 118 ? -14.306 -3.061 7.953 1.00 98.19 118 ARG A N 1
ATOM 872 C CA . ARG A 1 118 ? -14.473 -4.251 7.091 1.00 98.19 118 ARG A CA 1
ATOM 873 C C . ARG A 1 118 ? -14.755 -3.881 5.634 1.00 98.19 118 ARG A C 1
ATOM 875 O O . ARG A 1 118 ? -14.163 -4.447 4.721 1.00 98.19 118 ARG A O 1
ATOM 882 N N . THR A 1 119 ? -15.635 -2.903 5.423 1.00 98.06 119 THR A N 1
ATOM 883 C CA . THR A 1 119 ? -16.011 -2.445 4.078 1.00 98.06 119 THR A CA 1
ATOM 884 C C . THR A 1 119 ? -14.810 -1.857 3.338 1.00 98.06 119 THR A C 1
ATOM 886 O O . THR A 1 119 ? -14.520 -2.250 2.209 1.00 98.06 119 THR A O 1
ATOM 889 N N . GLU A 1 120 ? -14.080 -0.941 3.975 1.00 97.81 120 GLU A N 1
ATOM 890 C CA . GLU A 1 120 ? -12.919 -0.305 3.350 1.00 97.81 120 GLU A CA 1
ATOM 891 C C . GLU A 1 120 ? -11.723 -1.260 3.230 1.00 97.81 120 GLU A C 1
ATOM 893 O O . GLU A 1 120 ? -11.001 -1.207 2.240 1.00 97.81 120 GLU A O 1
ATOM 898 N N . ALA A 1 121 ? -11.557 -2.200 4.163 1.00 97.81 121 ALA A N 1
ATOM 899 C CA . ALA A 1 121 ? -10.583 -3.285 4.073 1.00 97.81 121 ALA A CA 1
ATOM 900 C C . ALA A 1 121 ? -10.817 -4.164 2.836 1.00 97.81 121 ALA A C 1
ATOM 902 O O . ALA A 1 121 ? -9.882 -4.442 2.085 1.00 97.81 121 ALA A O 1
ATOM 903 N N . GLN A 1 122 ? -12.065 -4.563 2.575 1.00 97.81 122 GLN A N 1
ATOM 904 C CA . GLN A 1 122 ? -12.412 -5.328 1.377 1.00 97.81 122 GLN A CA 1
ATOM 905 C C . GLN A 1 122 ? -12.107 -4.541 0.095 1.00 97.81 122 GLN A C 1
ATOM 907 O O . GLN A 1 122 ? -11.521 -5.091 -0.841 1.00 97.81 122 GLN A O 1
ATOM 912 N N . ARG A 1 123 ? -12.454 -3.248 0.058 1.00 96.06 123 ARG A N 1
ATOM 913 C CA . ARG A 1 123 ? -12.126 -2.363 -1.072 1.00 96.06 123 ARG A CA 1
ATOM 914 C C . ARG A 1 123 ? -10.618 -2.239 -1.266 1.00 96.06 123 ARG A C 1
ATOM 916 O O . ARG A 1 123 ? -10.146 -2.331 -2.396 1.00 96.06 123 ARG A O 1
ATOM 923 N N . PHE A 1 124 ? -9.863 -2.096 -0.178 1.00 96.56 124 PHE A N 1
ATOM 924 C CA . PHE A 1 124 ? -8.408 -2.011 -0.229 1.00 96.56 124 PHE A CA 1
ATOM 925 C C . PHE A 1 124 ? -7.789 -3.297 -0.767 1.00 96.56 124 PHE A C 1
ATOM 927 O O . PHE A 1 124 ? -6.913 -3.212 -1.617 1.00 96.56 124 PHE A O 1
ATOM 934 N N . ARG A 1 125 ? -8.262 -4.480 -0.355 1.00 97.12 125 ARG A N 1
ATOM 935 C CA . ARG A 1 125 ? -7.797 -5.758 -0.924 1.00 97.12 125 ARG A CA 1
ATOM 936 C C . ARG A 1 125 ? -8.054 -5.843 -2.427 1.00 97.12 125 ARG A C 1
ATOM 938 O O . ARG A 1 125 ? -7.153 -6.211 -3.173 1.00 97.12 125 ARG A O 1
ATOM 945 N N . ALA A 1 126 ? -9.254 -5.475 -2.877 1.00 95.25 126 ALA A N 1
ATOM 946 C CA . ALA A 1 126 ? -9.594 -5.491 -4.299 1.00 95.25 126 ALA A CA 1
ATOM 947 C C . ALA A 1 126 ? -8.698 -4.536 -5.109 1.00 95.25 126 ALA A C 1
ATOM 949 O O . ALA A 1 126 ? -8.148 -4.924 -6.138 1.00 95.25 126 ALA A O 1
ATOM 950 N N . TYR A 1 127 ? -8.485 -3.321 -4.601 1.00 93.38 127 TYR A N 1
ATOM 951 C CA . TYR A 1 127 ? -7.539 -2.364 -5.171 1.00 93.38 127 TYR A CA 1
ATOM 952 C C . TYR A 1 127 ? -6.099 -2.903 -5.171 1.00 93.38 127 TYR A C 1
ATOM 954 O O . TYR A 1 127 ? -5.401 -2.806 -6.175 1.00 93.38 127 TYR A O 1
ATOM 962 N N . ALA A 1 128 ? -5.650 -3.488 -4.058 1.00 94.50 128 ALA A N 1
ATOM 963 C CA . ALA A 1 128 ? -4.297 -4.003 -3.889 1.00 94.50 128 ALA A CA 1
ATOM 964 C C . ALA A 1 128 ? -3.981 -5.101 -4.907 1.00 94.50 128 ALA A C 1
ATOM 966 O O . ALA A 1 128 ? -2.901 -5.086 -5.488 1.00 94.50 128 ALA A O 1
ATOM 967 N N . LEU A 1 129 ? -4.928 -6.008 -5.163 1.00 93.75 129 LEU A N 1
ATOM 968 C CA . LEU A 1 129 ? -4.786 -7.048 -6.184 1.00 93.75 129 LEU A CA 1
ATOM 969 C C . LEU A 1 129 ? -4.525 -6.444 -7.567 1.00 93.75 129 LEU A C 1
ATOM 971 O O . LEU A 1 129 ? -3.554 -6.813 -8.221 1.00 93.75 129 LEU A O 1
ATOM 975 N N . VAL A 1 130 ? -5.344 -5.477 -7.981 1.00 92.12 130 VAL A N 1
ATOM 976 C CA . VAL A 1 130 ? -5.217 -4.828 -9.295 1.00 92.12 130 VAL A CA 1
ATOM 977 C C . VAL A 1 130 ? -3.948 -3.990 -9.386 1.00 92.12 130 VAL A C 1
ATOM 979 O O . VAL A 1 130 ? -3.235 -4.038 -10.386 1.00 92.12 130 VAL A O 1
ATOM 982 N N . TRP A 1 131 ? -3.616 -3.251 -8.329 1.00 90.81 131 TRP A N 1
ATOM 983 C CA . TRP A 1 131 ? -2.389 -2.465 -8.284 1.00 90.81 131 TRP A CA 1
ATOM 984 C C . TRP A 1 131 ? -1.147 -3.362 -8.416 1.00 90.81 131 TRP A C 1
ATOM 986 O O . TRP A 1 131 ? -0.236 -3.040 -9.179 1.00 90.81 131 TRP A O 1
ATOM 996 N N . MET A 1 132 ? -1.128 -4.504 -7.719 1.00 92.62 132 MET A N 1
ATOM 997 C CA . MET A 1 132 ? -0.025 -5.467 -7.776 1.00 92.62 132 MET A CA 1
ATOM 998 C C . MET A 1 132 ? 0.075 -6.160 -9.134 1.00 92.62 132 MET A C 1
ATOM 1000 O O . MET A 1 132 ? 1.181 -6.290 -9.653 1.00 92.62 132 MET A O 1
ATOM 1004 N N . ASP A 1 133 ? -1.049 -6.569 -9.725 1.00 92.00 133 ASP A N 1
ATOM 1005 C CA . ASP A 1 133 ? -1.087 -7.154 -11.070 1.00 92.00 133 ASP A CA 1
ATOM 1006 C C . ASP A 1 133 ? -0.497 -6.189 -12.105 1.00 92.00 133 ASP A C 1
ATOM 1008 O O . ASP A 1 133 ? 0.435 -6.530 -12.836 1.00 92.00 133 ASP A O 1
ATOM 1012 N N . ARG A 1 134 ? -0.932 -4.925 -12.069 1.00 91.69 134 ARG A N 1
ATOM 1013 C CA . ARG A 1 134 ? -0.378 -3.874 -12.928 1.00 91.69 134 ARG A CA 1
ATOM 1014 C C . ARG A 1 134 ? 1.116 -3.674 -12.711 1.00 91.69 134 ARG A C 1
ATOM 1016 O O . ARG A 1 134 ? 1.841 -3.552 -13.693 1.00 91.69 134 ARG A O 1
ATOM 1023 N N . TRP A 1 135 ? 1.582 -3.612 -11.461 1.00 92.94 135 TRP A N 1
ATOM 1024 C CA . TRP A 1 135 ? 3.007 -3.422 -11.174 1.00 92.94 135 TRP A CA 1
ATOM 1025 C C . TRP A 1 135 ? 3.853 -4.596 -11.676 1.00 92.94 135 TRP A C 1
ATOM 1027 O O . TRP A 1 135 ? 4.856 -4.387 -12.358 1.00 92.94 135 TRP A O 1
ATOM 1037 N N . ASN A 1 136 ? 3.413 -5.827 -11.417 1.00 92.38 136 ASN A N 1
ATOM 1038 C CA . ASN A 1 136 ? 4.090 -7.035 -11.884 1.00 92.38 136 ASN A CA 1
ATOM 1039 C C . ASN A 1 136 ? 4.096 -7.128 -13.420 1.00 92.38 136 ASN A C 1
ATOM 1041 O O . ASN A 1 136 ? 5.096 -7.536 -14.012 1.00 92.38 136 ASN A O 1
ATOM 1045 N N . GLY A 1 137 ? 3.022 -6.674 -14.070 1.00 91.56 137 GLY A N 1
ATOM 1046 C CA . GLY A 1 137 ? 2.886 -6.635 -15.524 1.00 91.56 137 GLY A CA 1
ATOM 1047 C C . GLY A 1 137 ? 3.730 -5.566 -16.227 1.00 91.56 137 GLY A C 1
ATOM 1048 O O . GLY A 1 137 ? 3.836 -5.602 -17.454 1.00 91.56 137 GLY A O 1
ATOM 1049 N N . VAL A 1 138 ? 4.363 -4.625 -15.510 1.00 92.94 138 VAL A N 1
ATOM 1050 C CA . VAL A 1 138 ? 5.166 -3.544 -16.124 1.00 92.94 138 VAL A CA 1
ATOM 1051 C C . VAL A 1 138 ? 6.277 -4.091 -17.008 1.00 92.94 138 VAL A C 1
ATOM 1053 O O . VAL A 1 138 ? 6.448 -3.620 -18.132 1.00 92.94 138 VAL A O 1
ATOM 1056 N N . PHE A 1 139 ? 7.039 -5.073 -16.525 1.00 90.69 139 PHE A N 1
ATOM 1057 C CA . PHE A 1 139 ? 8.201 -5.566 -17.263 1.00 90.69 139 PHE A CA 1
ATOM 1058 C C . PHE A 1 139 ? 7.796 -6.364 -18.507 1.00 90.69 139 PHE A C 1
ATOM 1060 O 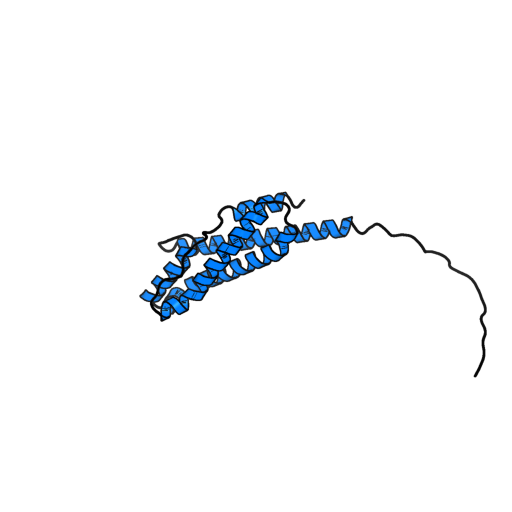O . PHE A 1 139 ? 8.349 -6.161 -19.586 1.00 90.69 139 PHE A O 1
ATOM 1067 N N . GLU A 1 140 ? 6.784 -7.218 -18.381 1.00 92.12 140 GLU A N 1
ATOM 1068 C CA . GLU A 1 140 ? 6.211 -7.939 -19.518 1.00 92.12 140 GLU A CA 1
ATOM 1069 C C . GLU A 1 140 ? 5.643 -6.966 -20.560 1.00 92.12 140 GLU A C 1
ATOM 1071 O O . GLU A 1 140 ? 5.970 -7.048 -21.743 1.00 92.12 140 GLU A O 1
ATOM 1076 N N . THR A 1 141 ? 4.883 -5.965 -20.115 1.00 93.25 141 THR A N 1
ATOM 1077 C CA . THR A 1 141 ? 4.304 -4.936 -20.990 1.00 93.25 141 THR A CA 1
ATOM 1078 C C . THR A 1 141 ? 5.382 -4.094 -21.673 1.00 93.25 141 THR A C 1
ATOM 1080 O O . THR A 1 141 ? 5.227 -3.696 -22.834 1.00 93.25 141 THR A O 1
ATOM 1083 N N . PHE A 1 142 ? 6.489 -3.816 -20.982 1.00 92.25 142 PHE A N 1
ATOM 1084 C CA . PHE A 1 142 ? 7.657 -3.158 -21.557 1.00 92.25 142 PHE A CA 1
ATOM 1085 C C . PHE A 1 142 ? 8.253 -3.985 -22.703 1.00 92.25 142 PHE A C 1
ATOM 1087 O O . PHE A 1 142 ? 8.437 -3.438 -23.788 1.00 92.25 142 PHE A O 1
ATOM 1094 N N . MET A 1 143 ? 8.478 -5.286 -22.495 1.00 90.31 143 MET A N 1
ATOM 1095 C CA . MET A 1 143 ? 9.057 -6.178 -23.508 1.00 90.31 143 MET A CA 1
ATOM 1096 C C . MET A 1 143 ? 8.133 -6.416 -24.708 1.00 90.31 143 MET A C 1
ATOM 1098 O O . MET A 1 143 ? 8.599 -6.432 -25.844 1.00 90.31 143 MET A O 1
ATOM 1102 N N . LEU A 1 144 ? 6.833 -6.599 -24.466 1.00 93.19 144 LEU A N 1
ATOM 1103 C CA . LEU A 1 144 ? 5.855 -6.944 -25.504 1.00 93.19 144 LEU A CA 1
ATOM 1104 C C . LEU A 1 144 ? 5.267 -5.722 -26.230 1.00 93.19 144 LEU A C 1
ATOM 1106 O O . LEU A 1 144 ? 4.568 -5.881 -27.227 1.00 93.19 144 LEU A O 1
ATOM 1110 N N . GLY A 1 145 ? 5.529 -4.500 -25.752 1.00 84.88 145 GLY A N 1
ATOM 1111 C CA . GLY A 1 145 ? 5.073 -3.268 -26.410 1.00 84.88 145 GLY A CA 1
ATOM 1112 C C . GLY A 1 145 ? 3.580 -2.942 -26.235 1.00 84.88 145 GLY A C 1
ATOM 1113 O O . GLY A 1 145 ? 2.977 -2.355 -27.128 1.00 84.88 145 GLY A O 1
ATOM 1114 N N . GLY A 1 146 ? 2.974 -3.296 -25.094 1.00 88.44 146 GLY A N 1
ATOM 1115 C CA . GLY A 1 146 ? 1.531 -3.139 -24.834 1.00 88.44 146 GLY A CA 1
ATOM 1116 C C . GLY A 1 146 ? 1.116 -1.958 -23.937 1.00 88.44 146 GLY A C 1
ATOM 1117 O O . GLY A 1 146 ? 1.844 -0.977 -23.763 1.00 88.44 146 GLY A O 1
ATOM 1118 N N . ARG A 1 147 ? -0.065 -2.069 -23.325 1.00 87.50 147 ARG A N 1
ATOM 1119 C CA . ARG A 1 147 ? -0.548 -1.190 -22.243 1.00 87.50 147 ARG A CA 1
ATOM 1120 C C . ARG A 1 147 ? -0.817 -2.026 -21.001 1.00 87.50 147 ARG A C 1
ATOM 1122 O O . ARG A 1 147 ? -1.111 -3.212 -21.132 1.00 87.50 147 ARG A O 1
ATOM 1129 N N . LEU A 1 148 ? -0.732 -1.411 -19.825 1.00 87.06 148 LEU A N 1
ATOM 1130 C CA . LEU A 1 148 ? -1.070 -2.106 -18.588 1.00 87.06 148 LEU A CA 1
ATOM 1131 C C . LEU A 1 148 ? -2.575 -2.445 -18.531 1.00 87.06 148 LEU A C 1
ATOM 1133 O O . LEU A 1 148 ? -3.382 -1.736 -19.147 1.00 87.06 148 LEU A O 1
ATOM 1137 N N . PRO A 1 149 ? -2.960 -3.490 -17.771 1.00 85.69 149 PRO A N 1
ATOM 1138 C CA . PRO A 1 149 ? -4.357 -3.807 -17.463 1.00 85.69 149 PRO A CA 1
ATOM 1139 C C . PRO A 1 149 ? -5.119 -2.623 -16.857 1.00 85.69 149 PRO A C 1
ATOM 1141 O O . PRO A 1 149 ? -4.506 -1.653 -16.419 1.00 85.69 149 PRO A O 1
ATOM 1144 N N . SER A 1 150 ? -6.455 -2.693 -16.794 1.00 83.81 150 SER A N 1
ATOM 1145 C CA . SER A 1 150 ? -7.278 -1.612 -16.222 1.00 83.81 150 SER A CA 1
ATOM 1146 C C . SER A 1 150 ? -6.922 -1.295 -14.765 1.00 83.81 150 SER A C 1
ATOM 1148 O O . SER A 1 150 ? -6.348 -2.097 -14.040 1.00 83.81 150 SER A O 1
ATOM 1150 N N . ALA A 1 151 ? -7.221 -0.064 -14.363 1.00 80.75 151 ALA A N 1
ATOM 1151 C CA . ALA A 1 151 ? -6.932 0.520 -13.058 1.00 80.75 151 ALA A CA 1
ATOM 1152 C C . ALA A 1 151 ? -7.939 0.157 -11.969 1.00 80.75 151 ALA A C 1
ATOM 1154 O O . ALA A 1 151 ? -7.702 0.455 -10.801 1.00 80.75 151 ALA A O 1
ATOM 1155 N N . ASP A 1 152 ? -9.086 -0.381 -12.374 1.00 79.44 152 ASP A N 1
ATOM 1156 C CA . ASP A 1 152 ? -10.244 -0.522 -11.509 1.00 79.44 152 ASP A CA 1
ATOM 1157 C C . ASP A 1 152 ? -10.184 -1.811 -10.685 1.00 79.44 152 ASP A C 1
ATOM 1159 O O . ASP A 1 152 ? -9.890 -2.866 -11.250 1.00 79.44 152 ASP A O 1
ATOM 1163 N N . PRO A 1 153 ? -10.526 -1.755 -9.381 1.00 83.94 153 PRO A N 1
ATOM 1164 C CA . PRO A 1 153 ? -11.102 -0.603 -8.681 1.00 83.94 153 PRO A CA 1
ATOM 1165 C C . PRO A 1 153 ? -10.053 0.422 -8.219 1.00 83.94 153 PRO A C 1
ATOM 1167 O O . PRO A 1 153 ? -8.920 0.071 -7.906 1.00 83.94 153 PRO A O 1
ATOM 1170 N N . LEU A 1 154 ? -10.465 1.691 -8.121 1.00 84.19 154 LEU A N 1
ATOM 1171 C CA . LEU A 1 154 ? -9.626 2.789 -7.629 1.00 84.19 154 LEU A CA 1
ATOM 1172 C C . LEU A 1 154 ? -9.313 2.682 -6.126 1.00 84.19 154 LEU A C 1
ATOM 1174 O O . LEU A 1 154 ? -9.961 1.954 -5.373 1.00 84.19 154 LEU A O 1
ATOM 1178 N N . TYR A 1 155 ? -8.313 3.456 -5.694 1.00 87.19 155 TYR A N 1
ATOM 1179 C CA . TYR A 1 155 ? -7.881 3.524 -4.300 1.00 87.19 155 TYR A CA 1
ATOM 1180 C C . TYR A 1 155 ? -9.035 3.933 -3.358 1.00 87.19 155 TYR A C 1
ATOM 1182 O O . TYR A 1 155 ? -9.719 4.924 -3.628 1.00 87.19 155 TYR A O 1
ATOM 1190 N N . PRO A 1 156 ? -9.257 3.213 -2.242 1.00 90.50 156 PRO A N 1
ATOM 1191 C CA . PRO A 1 156 ? -10.286 3.568 -1.269 1.00 90.50 156 PRO A CA 1
ATOM 1192 C C . PRO A 1 156 ? -9.832 4.723 -0.363 1.00 90.50 156 PRO A C 1
ATOM 1194 O O . PRO A 1 156 ? -9.269 4.510 0.711 1.00 90.50 156 PRO A O 1
ATOM 1197 N N . GLU A 1 157 ? -10.133 5.960 -0.764 1.00 89.38 157 GLU A N 1
ATOM 1198 C CA . GLU A 1 157 ? -9.776 7.189 -0.024 1.00 89.38 157 GLU A CA 1
ATOM 1199 C C . GLU A 1 157 ? -10.265 7.199 1.441 1.00 89.38 157 GLU A C 1
ATOM 1201 O O . GLU A 1 157 ? -9.676 7.838 2.314 1.00 89.38 157 GLU A O 1
ATOM 1206 N N . ALA A 1 158 ? -11.338 6.462 1.747 1.00 93.75 158 ALA A N 1
ATOM 1207 C CA . ALA A 1 158 ? -11.900 6.376 3.092 1.00 93.75 158 ALA A CA 1
ATOM 1208 C C . ALA A 1 158 ? -11.163 5.386 4.018 1.00 93.75 158 ALA A C 1
ATOM 1210 O O . ALA A 1 158 ? -11.425 5.377 5.225 1.00 93.75 158 ALA A O 1
ATOM 1211 N N . PHE A 1 159 ? -10.220 4.581 3.513 1.00 95.75 159 PHE A N 1
ATOM 1212 C CA . PHE A 1 159 ? -9.575 3.528 4.302 1.00 95.75 159 PHE A CA 1
ATOM 1213 C C . PHE A 1 159 ? -8.765 4.073 5.489 1.00 95.75 159 PHE A C 1
ATOM 1215 O O . PHE A 1 159 ? -8.876 3.562 6.604 1.00 95.75 159 PHE A O 1
ATOM 1222 N N . SER A 1 160 ? -8.037 5.179 5.302 1.00 96.12 160 SER A N 1
ATOM 1223 C CA . SER A 1 160 ? -7.302 5.853 6.387 1.00 96.12 160 SER A CA 1
ATOM 1224 C C . SER A 1 160 ? -8.233 6.310 7.520 1.00 96.12 160 SER A C 1
ATOM 1226 O O . SER A 1 160 ? -7.945 6.121 8.706 1.00 96.12 160 SER A O 1
ATOM 1228 N N . ALA A 1 161 ? -9.398 6.865 7.171 1.00 97.00 161 ALA A N 1
ATOM 1229 C CA . ALA A 1 161 ? -10.405 7.266 8.150 1.00 97.00 161 ALA A CA 1
ATOM 1230 C C . ALA A 1 161 ? -11.022 6.052 8.863 1.00 97.00 161 ALA A C 1
ATOM 1232 O O . ALA A 1 161 ? -11.247 6.103 10.073 1.00 97.00 161 ALA A O 1
ATOM 1233 N N . ALA A 1 162 ? -11.236 4.948 8.145 1.00 98.00 162 ALA A N 1
ATOM 1234 C CA . ALA A 1 162 ? -11.755 3.711 8.715 1.00 98.00 162 ALA A CA 1
ATOM 1235 C C . ALA A 1 162 ? -10.792 3.092 9.745 1.00 98.00 162 ALA A C 1
ATOM 1237 O O . ALA A 1 162 ? -11.240 2.702 10.821 1.00 98.00 162 ALA A O 1
ATOM 1238 N N . ILE A 1 163 ? -9.476 3.086 9.483 1.00 97.62 163 ILE A N 1
ATOM 1239 C CA . ILE A 1 163 ? -8.458 2.651 10.462 1.00 97.62 163 ILE A CA 1
ATOM 1240 C C . ILE A 1 163 ? -8.506 3.525 11.725 1.00 97.62 163 ILE A C 1
ATOM 1242 O O . ILE A 1 163 ? -8.467 3.009 12.840 1.00 97.62 163 ILE A O 1
ATOM 1246 N N . LYS A 1 164 ? -8.632 4.851 11.578 1.00 97.06 164 LYS A N 1
ATOM 1247 C CA . LYS A 1 164 ? -8.725 5.774 12.726 1.00 97.06 164 LYS A CA 1
ATOM 1248 C C . LYS A 1 164 ? -9.993 5.560 13.551 1.00 97.06 164 LYS A C 1
ATOM 1250 O O . LYS A 1 164 ? -9.933 5.572 14.779 1.00 97.06 164 LYS A O 1
ATOM 1255 N N . ALA A 1 165 ? -11.133 5.358 12.892 1.00 97.69 165 ALA A N 1
ATOM 1256 C CA . ALA A 1 165 ? -12.391 5.057 13.570 1.00 97.69 165 ALA A CA 1
ATOM 1257 C C . ALA A 1 165 ? -12.303 3.728 14.337 1.00 97.69 165 ALA A C 1
ATOM 1259 O O . ALA A 1 165 ? -12.729 3.643 15.489 1.00 97.69 165 ALA A O 1
ATOM 1260 N N . GLU A 1 166 ? -11.684 2.721 13.726 1.00 97.62 166 GLU A N 1
ATOM 1261 C CA . GLU A 1 166 ? -11.427 1.421 14.337 1.00 97.62 166 GLU A CA 1
ATOM 1262 C C . GLU A 1 166 ? -10.500 1.534 15.561 1.00 97.62 166 GLU A C 1
ATOM 1264 O O . GLU A 1 166 ? -10.826 1.012 16.626 1.00 97.62 166 GLU A O 1
ATOM 1269 N N . LEU A 1 167 ? -9.416 2.315 15.473 1.00 96.25 167 LEU A N 1
ATOM 1270 C CA . LEU A 1 167 ? -8.538 2.640 16.610 1.00 96.25 167 LEU A CA 1
ATOM 1271 C C . LEU A 1 167 ? -9.286 3.294 17.778 1.00 96.25 167 LEU A C 1
ATOM 1273 O O . LEU A 1 167 ? -8.950 3.048 18.935 1.00 96.25 167 LEU A O 1
ATOM 1277 N N . GLY A 1 168 ? -10.286 4.130 17.490 1.00 95.31 168 GLY A N 1
ATOM 1278 C CA . GLY A 1 168 ? -11.145 4.741 18.508 1.00 95.31 168 GLY A CA 1
ATOM 1279 C C . GLY A 1 168 ? -12.131 3.761 19.155 1.00 95.31 168 GLY A C 1
ATOM 1280 O O . GLY A 1 168 ? -12.569 3.985 20.288 1.00 95.31 168 GLY A O 1
ATOM 1281 N N . ALA A 1 169 ? -12.472 2.677 18.454 1.00 94.00 169 ALA A N 1
ATOM 1282 C CA . ALA A 1 169 ? -13.353 1.618 18.938 1.00 94.00 169 ALA A CA 1
ATOM 1283 C C . ALA A 1 169 ? -12.610 0.558 19.772 1.00 94.00 169 ALA A C 1
ATOM 1285 O O . ALA A 1 169 ? -13.210 -0.048 20.662 1.00 94.00 169 ALA A O 1
ATOM 1286 N N . VAL A 1 170 ? -11.311 0.353 19.527 1.00 90.62 170 VAL A N 1
ATOM 1287 C CA . VAL A 1 170 ? -10.440 -0.496 20.355 1.00 90.62 170 VAL A CA 1
ATOM 1288 C C . VAL A 1 170 ? -10.053 0.267 21.633 1.00 90.62 170 VAL A C 1
ATOM 1290 O O . VAL A 1 170 ? -9.065 1.002 21.662 1.00 90.62 170 VAL A O 1
ATOM 1293 N N . LYS A 1 171 ? -10.870 0.110 22.685 1.00 69.81 171 LYS A N 1
ATOM 1294 C CA . LYS A 1 171 ? -10.675 0.680 24.033 1.00 69.81 171 LYS A CA 1
ATOM 1295 C C . LYS A 1 171 ? -10.285 -0.371 25.063 1.00 69.81 171 LYS A C 1
ATOM 1297 O O . LYS A 1 171 ? -11.006 -1.389 25.187 1.00 69.81 171 LYS A O 1
#

pLDDT: mean 82.06, std 20.65, range [31.48, 98.38]

Radius of gyration: 27.31 Å; chains: 1; bounding box: 37×77×85 Å

Sequence (171 aa):
MQGERIKFATLSLLCVAALTLVGCAGRSADDRRASRATLEAMSSILAQREDTLRQLQSTPPTGASVGAAESYLNDVRRDGVGRHAETKRKLDSVAANTVALVTLIDVYEPQAKTAGFRTEAQRFRAYALVWMDRWNGVFETFMLGGRLPSADPLYPEAFSAAIKAELGAVK

Secondary structure (DSSP, 8-state):
---------------S---S--SHHHHHHHHHHHHHHHHHHHHHHHHHHHHHHHHHHTSS---STHHHHHHHHHHHHHH-GGGGHHHHHHHHHHHHHHHHHHHHHHHHGGG---HHHHHHHHHHHHHHHHHHHHHHHHHHHHHHT--PPP-PSPP-TTHHHHHHHHHHH--

Foldseek 3Di:
DDDDDDDDDDDDDDDDDDDDDPDPPVVLVVVLVVLLVLLVVLLVLVVLLVVLQVVLDVPPHDDGLLGLLQVLLVVCLVPNPVVCVVSLVSLVSNLVSLVVNLVSCVVNVVPFDDPLLVVLSVQSVQQSVLSNQQNVCSVVCSVVVHGGDDNPPDHSPCNSVSSVVRSVVSD